Protein AF-A0A1D2XAW2-F1 (afdb_monomer_lite)

Foldseek 3Di:
DDPVVVVLVVVQCVVQPQAWSPPSDGHDAVDKWKKWWAAFPVRDITIHTPPCPVRHPGTDDIAIDYDDDPVCRVVVRCVRPCCCVHPVVPPDD

Radius of gyration: 13.43 Å; chains: 1; bounding box: 36×27×30 Å

pLDDT: mean 84.93, std 11.32, range [33.91, 94.62]

Structure (mmCIF, N/CA/C/O backbone):
data_AF-A0A1D2XAW2-F1
#
_entry.id   AF-A0A1D2XAW2-F1
#
loop_
_atom_site.group_PDB
_atom_site.id
_atom_site.type_symbol
_atom_site.label_atom_id
_atom_site.label_alt_id
_atom_site.label_comp_id
_atom_site.label_asym_id
_atom_site.label_entity_id
_atom_site.label_seq_id
_atom_site.pdbx_PDB_ins_code
_atom_site.Cartn_x
_atom_site.Cartn_y
_atom_site.Cartn_z
_atom_site.occupancy
_atom_site.B_iso_or_equiv
_atom_site.auth_seq_id
_atom_site.auth_comp_id
_atom_site.auth_asym_id
_atom_site.auth_atom_id
_atom_site.pdbx_PDB_model_num
ATOM 1 N N . MET A 1 1 ? -6.226 14.346 -0.294 1.00 61.22 1 MET A N 1
ATOM 2 C CA . MET A 1 1 ? -6.034 13.277 0.718 1.00 61.22 1 MET A CA 1
ATOM 3 C C . MET A 1 1 ? -5.952 13.916 2.106 1.00 61.22 1 MET A C 1
ATOM 5 O O . MET A 1 1 ? -5.303 14.948 2.226 1.00 61.22 1 MET A O 1
ATOM 9 N N . ASP A 1 2 ? -6.625 13.374 3.128 1.00 83.12 2 ASP A N 1
ATOM 10 C CA . ASP A 1 2 ? -6.608 13.917 4.505 1.00 83.12 2 ASP A CA 1
ATOM 11 C C . ASP A 1 2 ? -5.170 13.944 5.078 1.00 83.12 2 ASP A C 1
ATOM 13 O O . ASP A 1 2 ? -4.430 12.964 4.962 1.00 83.12 2 ASP A O 1
ATOM 17 N N . ARG A 1 3 ? -4.765 15.049 5.727 1.00 83.88 3 ARG A N 1
ATOM 18 C CA . ARG A 1 3 ? -3.445 15.197 6.378 1.00 83.88 3 ARG A CA 1
ATOM 19 C C . ARG A 1 3 ? -3.173 14.109 7.426 1.00 83.88 3 ARG A C 1
ATOM 21 O O . ARG A 1 3 ? -2.017 13.734 7.632 1.00 83.88 3 ARG A O 1
ATOM 28 N N . ARG A 1 4 ? -4.208 13.601 8.105 1.00 86.50 4 ARG A N 1
ATOM 29 C CA . ARG A 1 4 ? -4.086 12.476 9.049 1.00 86.50 4 ARG A CA 1
ATOM 30 C C . ARG A 1 4 ? -3.731 11.186 8.317 1.00 86.50 4 ARG A C 1
ATOM 32 O O . ARG A 1 4 ? -2.778 10.520 8.708 1.00 86.50 4 ARG A O 1
ATOM 39 N N . LEU A 1 5 ? -4.415 10.904 7.208 1.00 85.88 5 LEU A N 1
ATOM 40 C CA . LEU A 1 5 ? -4.157 9.727 6.380 1.00 85.88 5 LEU A CA 1
ATOM 41 C C . LEU A 1 5 ? -2.735 9.740 5.805 1.00 85.88 5 LEU A C 1
ATOM 43 O O . LEU A 1 5 ? -2.041 8.733 5.888 1.00 85.88 5 LEU A O 1
ATOM 47 N N . GLN A 1 6 ? -2.258 10.886 5.309 1.00 87.25 6 GLN A N 1
ATOM 48 C CA . GLN A 1 6 ? -0.876 11.022 4.829 1.00 87.25 6 GLN A CA 1
ATOM 49 C C . GLN A 1 6 ? 0.158 10.727 5.927 1.00 87.25 6 GLN A C 1
ATOM 51 O O . GLN A 1 6 ? 1.164 10.057 5.687 1.00 87.25 6 GLN A O 1
ATOM 56 N N . ARG A 1 7 ? -0.089 11.198 7.156 1.00 91.50 7 ARG A N 1
ATOM 57 C CA . ARG A 1 7 ? 0.787 10.937 8.306 1.00 91.50 7 ARG A CA 1
ATOM 58 C C . ARG A 1 7 ? 0.804 9.457 8.682 1.00 91.50 7 ARG A C 1
ATOM 60 O O . ARG A 1 7 ? 1.877 8.910 8.940 1.00 91.50 7 ARG A O 1
ATOM 67 N N . ASP A 1 8 ? -0.365 8.830 8.739 1.00 90.44 8 ASP A N 1
ATOM 68 C CA . ASP A 1 8 ? -0.492 7.420 9.103 1.00 90.44 8 ASP A CA 1
ATOM 69 C C . ASP A 1 8 ? 0.111 6.517 8.029 1.00 90.44 8 ASP A C 1
ATOM 71 O O . ASP A 1 8 ? 0.832 5.578 8.364 1.00 90.44 8 ASP A O 1
ATOM 75 N N . LEU A 1 9 ? -0.067 6.869 6.754 1.00 89.56 9 LEU A N 1
ATOM 76 C CA . LEU A 1 9 ? 0.579 6.195 5.637 1.00 89.56 9 LEU A CA 1
ATOM 77 C C . LEU A 1 9 ? 2.104 6.303 5.728 1.00 89.56 9 LEU A C 1
ATOM 79 O O . LEU A 1 9 ? 2.791 5.288 5.665 1.00 89.56 9 LEU A O 1
ATOM 83 N N . LYS A 1 10 ? 2.648 7.501 5.979 1.00 90.06 10 LYS A N 1
ATOM 84 C CA . LYS A 1 10 ? 4.099 7.686 6.143 1.00 90.06 10 LYS A CA 1
ATOM 85 C C . LYS A 1 10 ? 4.663 6.816 7.271 1.00 90.06 10 LYS A C 1
ATOM 87 O O . LYS A 1 10 ? 5.699 6.180 7.094 1.00 90.06 10 LYS A O 1
ATOM 92 N N . LYS A 1 11 ? 3.967 6.740 8.412 1.00 92.56 11 LYS A N 1
ATOM 93 C CA . LYS A 1 11 ? 4.345 5.862 9.536 1.00 92.56 11 LYS A CA 1
ATOM 94 C C . LYS A 1 11 ? 4.224 4.379 9.190 1.00 92.56 11 LYS A C 1
ATOM 96 O O . LYS A 1 11 ? 5.015 3.566 9.664 1.00 92.56 11 LYS A O 1
ATOM 101 N N . LEU A 1 12 ? 3.204 4.010 8.422 1.00 91.12 12 LEU A N 1
ATOM 102 C CA . LEU A 1 12 ? 2.980 2.636 7.996 1.00 91.12 12 LEU A CA 1
ATOM 103 C C . LEU A 1 12 ? 4.100 2.175 7.064 1.00 91.12 12 LEU A C 1
ATOM 105 O O . LEU A 1 12 ? 4.694 1.126 7.310 1.00 91.12 12 LEU A O 1
ATOM 109 N N . MET A 1 13 ? 4.426 2.985 6.057 1.00 86.94 13 MET A N 1
ATOM 110 C CA . MET A 1 13 ? 5.496 2.703 5.105 1.00 86.94 13 MET A CA 1
ATOM 111 C C . MET A 1 13 ? 6.863 2.696 5.788 1.00 86.94 13 MET A C 1
ATOM 113 O O . MET A 1 13 ? 7.635 1.771 5.572 1.00 86.94 13 MET A O 1
ATOM 117 N N . SER A 1 14 ? 7.137 3.627 6.711 1.00 90.06 14 SER A N 1
ATOM 118 C CA . SER A 1 14 ? 8.412 3.632 7.439 1.00 90.06 14 SER A CA 1
ATOM 119 C C . SER A 1 14 ? 8.627 2.374 8.292 1.00 90.06 14 SER A C 1
ATOM 121 O O . SER A 1 14 ? 9.762 1.958 8.484 1.00 90.06 14 SER A O 1
ATOM 123 N N . LYS A 1 15 ? 7.555 1.754 8.808 1.00 91.06 15 LYS A N 1
ATOM 124 C CA . LYS A 1 15 ? 7.617 0.505 9.597 1.00 91.06 15 LYS A CA 1
ATOM 125 C C . LYS A 1 15 ? 7.654 -0.768 8.742 1.00 91.06 15 LYS A C 1
ATOM 127 O O . LYS A 1 15 ? 7.948 -1.853 9.256 1.00 91.06 15 LYS A O 1
ATOM 132 N N . ASN A 1 16 ? 7.285 -0.663 7.468 1.00 89.38 16 ASN A N 1
ATOM 133 C CA . ASN A 1 16 ? 7.127 -1.789 6.549 1.00 89.38 16 ASN A CA 1
ATOM 134 C C . ASN A 1 16 ? 7.795 -1.481 5.203 1.00 89.38 16 ASN A C 1
ATOM 136 O O . ASN A 1 16 ? 7.215 -1.720 4.149 1.00 89.38 16 ASN A O 1
ATOM 140 N N . GLN A 1 17 ? 9.007 -0.928 5.251 1.00 86.75 17 GLN A N 1
ATOM 141 C CA . GLN A 1 17 ? 9.797 -0.674 4.050 1.00 86.75 17 GLN A CA 1
ATOM 142 C C . GLN A 1 17 ? 10.051 -2.000 3.328 1.00 86.75 17 GLN A C 1
ATOM 144 O O . GLN A 1 17 ? 10.464 -2.971 3.962 1.00 86.75 17 GLN A O 1
ATOM 149 N N . GLY A 1 18 ? 9.726 -2.048 2.034 1.00 84.69 18 GLY A N 1
ATOM 150 C CA . GLY A 1 18 ? 9.944 -3.223 1.188 1.00 84.69 18 GLY A CA 1
ATOM 151 C C . GLY A 1 18 ? 9.179 -4.482 1.606 1.00 84.69 18 GLY A C 1
ATOM 152 O O . GLY A 1 18 ? 9.597 -5.572 1.239 1.00 84.69 18 GLY A O 1
ATOM 153 N N . ARG A 1 19 ? 8.100 -4.388 2.402 1.00 90.00 19 ARG A N 1
ATOM 154 C CA . ARG A 1 19 ? 7.348 -5.574 2.851 1.00 90.00 19 ARG A CA 1
ATOM 155 C C . ARG A 1 19 ? 5.872 -5.314 3.110 1.00 90.00 19 ARG A C 1
ATOM 157 O O . ARG A 1 19 ? 5.461 -4.207 3.455 1.00 90.00 19 ARG A O 1
ATOM 164 N N . CYS A 1 20 ? 5.074 -6.375 3.054 1.00 91.62 20 CYS A N 1
ATOM 165 C CA . CYS A 1 20 ? 3.646 -6.298 3.336 1.00 91.62 20 CYS A CA 1
ATOM 166 C C . CYS A 1 20 ? 3.386 -5.956 4.809 1.00 91.62 20 CYS A C 1
ATOM 168 O O . CYS A 1 20 ? 3.931 -6.583 5.717 1.00 91.62 20 CYS A O 1
ATOM 170 N N . SER A 1 21 ? 2.478 -5.021 5.089 1.00 93.81 21 SER A N 1
ATOM 171 C CA . SER A 1 21 ? 2.116 -4.677 6.466 1.00 93.81 21 SER A CA 1
ATOM 172 C C . SER A 1 21 ? 1.289 -5.756 7.175 1.00 93.81 21 SER A C 1
ATOM 174 O O . SER A 1 21 ? 1.220 -5.728 8.405 1.00 93.81 21 SER A O 1
ATOM 176 N N . ILE A 1 22 ? 0.710 -6.706 6.434 1.00 92.75 22 ILE A N 1
ATOM 177 C CA . ILE A 1 22 ? -0.137 -7.781 6.961 1.00 92.75 22 ILE A CA 1
ATOM 178 C C . ILE A 1 22 ? 0.696 -9.030 7.270 1.00 92.75 22 ILE A C 1
ATOM 180 O O . ILE A 1 22 ? 0.823 -9.390 8.436 1.00 92.75 22 ILE A O 1
ATOM 184 N N . CYS A 1 23 ? 1.274 -9.682 6.254 1.00 93.06 23 CYS A N 1
ATOM 185 C CA . CYS A 1 23 ? 2.038 -10.924 6.439 1.00 93.06 23 CYS A CA 1
ATOM 186 C C . CYS A 1 23 ? 3.531 -10.710 6.718 1.00 93.06 23 CYS A C 1
ATOM 188 O O . CYS A 1 23 ? 4.209 -11.662 7.075 1.00 93.06 23 CYS A O 1
ATOM 190 N N . LYS A 1 24 ? 4.041 -9.480 6.576 1.00 91.69 24 LYS A N 1
ATOM 191 C CA . LYS A 1 24 ? 5.458 -9.115 6.767 1.00 91.69 24 LYS A CA 1
ATOM 192 C C . LYS A 1 24 ? 6.445 -9.718 5.766 1.00 91.69 24 LYS A C 1
ATOM 194 O O . LYS A 1 24 ? 7.634 -9.444 5.898 1.00 91.69 24 LYS A O 1
ATOM 199 N N . ASN A 1 25 ? 5.973 -10.429 4.742 1.00 89.94 25 ASN A N 1
ATOM 200 C CA . ASN A 1 25 ? 6.822 -10.891 3.645 1.00 89.94 25 ASN A CA 1
ATOM 201 C C . ASN A 1 25 ? 7.386 -9.706 2.862 1.00 89.94 25 ASN A C 1
ATOM 203 O O . ASN A 1 25 ? 6.660 -8.743 2.584 1.00 89.94 25 ASN A O 1
ATOM 207 N N . HIS A 1 26 ? 8.663 -9.809 2.505 1.00 88.25 26 HIS A N 1
ATOM 208 C CA . HIS A 1 26 ? 9.338 -8.842 1.655 1.00 88.25 26 HIS A CA 1
ATOM 209 C C . HIS A 1 26 ? 8.758 -8.858 0.242 1.00 88.25 26 HIS A C 1
ATOM 211 O O . HIS A 1 26 ? 8.257 -9.878 -0.239 1.00 88.25 26 HIS A O 1
ATOM 217 N N . TYR A 1 27 ? 8.773 -7.692 -0.390 1.00 84.50 27 TYR A N 1
ATOM 218 C CA . TYR A 1 27 ? 8.491 -7.566 -1.808 1.00 84.50 27 TYR A CA 1
ATOM 219 C C . TYR A 1 27 ? 9.666 -8.136 -2.585 1.00 84.50 27 TYR A C 1
ATOM 221 O O . TYR A 1 27 ? 10.797 -8.106 -2.109 1.00 84.50 27 TYR A O 1
ATOM 229 N N . ASN A 1 28 ? 9.376 -8.701 -3.752 1.00 78.69 28 ASN A N 1
ATOM 230 C CA . ASN A 1 28 ? 10.434 -9.150 -4.634 1.00 78.69 28 ASN A CA 1
ATOM 231 C C . ASN A 1 28 ? 11.201 -7.914 -5.122 1.00 78.69 28 ASN A C 1
ATOM 233 O O . ASN A 1 28 ? 10.605 -7.054 -5.762 1.00 78.69 28 ASN A O 1
ATOM 237 N N . GLU A 1 29 ? 12.479 -7.811 -4.767 1.00 71.19 29 GLU A N 1
ATOM 238 C CA . GLU A 1 29 ? 13.337 -6.681 -5.144 1.00 71.19 29 GLU A CA 1
ATOM 239 C C . GLU A 1 29 ? 13.798 -6.779 -6.608 1.00 71.19 29 GLU A C 1
ATOM 241 O O . GLU A 1 29 ? 14.151 -5.765 -7.205 1.00 71.19 29 GLU A O 1
ATOM 246 N N . ASP A 1 30 ? 13.712 -7.972 -7.208 1.00 75.06 30 ASP A N 1
ATOM 247 C CA . ASP A 1 30 ? 14.157 -8.254 -8.577 1.00 75.06 30 ASP A CA 1
ATOM 248 C C . ASP A 1 30 ? 13.084 -7.962 -9.643 1.00 75.06 30 ASP A C 1
ATOM 250 O O . ASP A 1 30 ? 13.327 -8.127 -10.838 1.00 75.06 30 ASP A O 1
ATOM 254 N N . ALA A 1 31 ? 11.875 -7.561 -9.237 1.00 76.12 31 ALA A N 1
ATOM 255 C CA . ALA A 1 31 ? 10.756 -7.332 -10.146 1.00 76.12 31 ALA A CA 1
ATOM 256 C C . ALA A 1 31 ? 9.928 -6.109 -9.745 1.00 76.12 31 ALA A C 1
ATOM 258 O O . ALA A 1 31 ? 9.883 -5.708 -8.584 1.00 76.12 31 ALA A O 1
ATOM 259 N N . LEU A 1 32 ? 9.205 -5.548 -10.715 1.00 83.94 32 LEU A N 1
ATOM 260 C CA . LEU A 1 32 ? 8.157 -4.577 -10.435 1.00 83.94 32 LEU A CA 1
ATOM 261 C C . LEU A 1 32 ? 7.020 -5.256 -9.660 1.00 83.94 32 LEU A C 1
ATOM 263 O O . LEU A 1 32 ? 6.419 -6.224 -10.127 1.00 83.94 32 LEU A O 1
ATOM 267 N N . VAL A 1 33 ? 6.694 -4.729 -8.483 1.00 87.56 33 VAL A N 1
ATOM 268 C CA . VAL A 1 33 ? 5.640 -5.263 -7.619 1.00 87.56 33 VAL A CA 1
ATOM 269 C C . VAL A 1 33 ? 4.536 -4.235 -7.433 1.00 87.56 33 VAL A C 1
ATOM 271 O O . VAL A 1 33 ? 4.731 -3.210 -6.783 1.00 87.56 33 VAL A O 1
ATOM 274 N N . TYR A 1 34 ? 3.337 -4.547 -7.919 1.00 89.56 34 TYR A N 1
ATOM 275 C CA . TYR A 1 34 ? 2.140 -3.755 -7.646 1.00 89.56 34 TYR A CA 1
ATOM 276 C C . TYR A 1 34 ? 1.763 -3.788 -6.164 1.00 89.56 34 TYR A C 1
ATOM 278 O O . TYR A 1 34 ? 1.679 -4.853 -5.540 1.00 89.56 34 TYR A O 1
ATOM 286 N N . THR A 1 35 ? 1.519 -2.607 -5.605 1.00 89.94 35 THR A N 1
ATOM 287 C CA . THR A 1 35 ? 1.169 -2.398 -4.201 1.00 89.94 35 THR A CA 1
ATOM 288 C C . THR A 1 35 ? -0.158 -1.660 -4.083 1.00 89.94 35 THR A C 1
ATOM 290 O O . THR A 1 35 ? -0.479 -0.787 -4.882 1.00 89.94 35 THR A O 1
ATOM 293 N N . CYS A 1 36 ? -0.907 -1.945 -3.029 1.00 91.38 36 CYS A N 1
ATOM 294 C CA . CYS A 1 36 ? -2.125 -1.225 -2.705 1.00 91.38 36 CYS A CA 1
ATOM 295 C C . CYS A 1 36 ? -2.155 -0.825 -1.230 1.00 91.38 36 CYS A C 1
ATOM 297 O O . CYS A 1 36 ? -1.604 -1.491 -0.344 1.00 91.38 36 CYS A O 1
ATOM 299 N N . VAL A 1 37 ? -2.809 0.303 -0.979 1.00 92.19 37 VAL A N 1
ATOM 300 C CA . VAL A 1 37 ? -3.090 0.843 0.347 1.00 92.19 37 VAL A CA 1
ATOM 301 C C . VAL A 1 37 ? -4.590 0.777 0.561 1.00 92.19 37 VAL A C 1
ATOM 303 O O . VAL A 1 37 ? -5.366 1.208 -0.293 1.0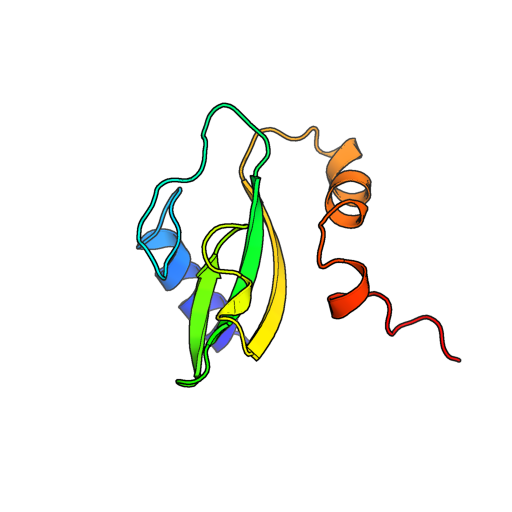0 92.19 37 VAL A O 1
ATOM 306 N N . GLY A 1 38 ? -5.011 0.288 1.720 1.00 92.62 38 GLY A N 1
ATOM 307 C CA . GLY A 1 38 ? -6.427 0.204 2.043 1.00 92.62 38 GLY A CA 1
ATOM 308 C C . GLY A 1 38 ? -6.704 -0.069 3.508 1.00 92.62 38 GLY A C 1
ATOM 309 O O . GLY A 1 38 ? -5.790 -0.188 4.325 1.00 92.62 38 GLY A O 1
ATOM 310 N N . TYR A 1 39 ? -7.986 -0.174 3.835 1.00 94.44 39 TYR A N 1
ATOM 311 C CA . TYR A 1 39 ? -8.439 -0.616 5.147 1.00 94.44 39 TYR A CA 1
ATOM 312 C C . TYR A 1 39 ? -8.761 -2.107 5.129 1.00 94.44 39 TYR A C 1
ATOM 314 O O . TYR A 1 39 ? -9.412 -2.596 4.206 1.00 94.44 39 TYR A O 1
ATOM 322 N N . ASP A 1 40 ? -8.336 -2.816 6.173 1.00 94.12 40 ASP A N 1
ATOM 323 C CA . ASP A 1 40 ? -8.808 -4.172 6.455 1.00 94.12 40 ASP A CA 1
ATOM 324 C C . ASP A 1 40 ? -10.180 -4.166 7.157 1.00 94.12 40 ASP A C 1
ATOM 326 O 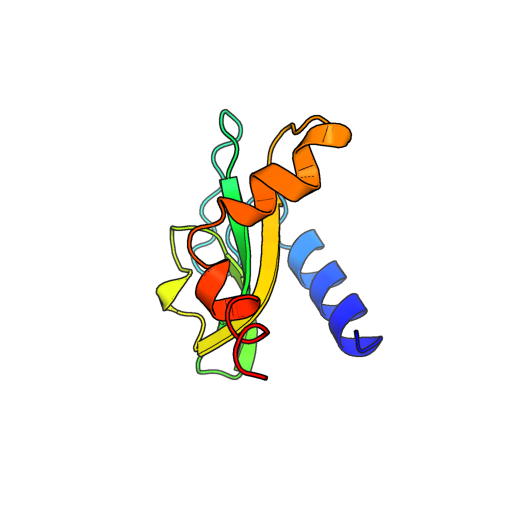O . ASP A 1 40 ? -10.729 -3.118 7.515 1.00 94.12 40 ASP A O 1
ATOM 330 N N . SER A 1 41 ? -10.738 -5.355 7.400 1.00 94.12 41 SER A N 1
ATOM 331 C CA . SER A 1 41 ? -12.018 -5.528 8.104 1.00 94.12 41 SER A CA 1
ATOM 332 C C . SER A 1 41 ? -12.027 -4.979 9.539 1.00 94.12 41 SER A C 1
ATOM 334 O O . SER A 1 41 ? -13.093 -4.741 10.104 1.00 94.12 41 SER A O 1
ATOM 336 N N . ARG A 1 42 ? -10.853 -4.723 10.131 1.00 94.12 42 ARG A N 1
ATOM 337 C CA . ARG A 1 42 ? -10.687 -4.110 11.458 1.00 94.12 42 ARG A CA 1
ATOM 338 C C . ARG A 1 42 ? -10.494 -2.593 11.381 1.00 94.12 42 ARG A C 1
ATOM 340 O O . ARG A 1 42 ? -10.133 -1.983 12.388 1.00 94.12 42 ARG A O 1
ATOM 347 N N . ARG A 1 43 ? -10.717 -1.982 10.210 1.00 90.81 43 ARG A N 1
ATOM 348 C CA . ARG A 1 43 ? -10.489 -0.554 9.925 1.00 90.81 43 ARG A CA 1
ATOM 349 C C . ARG A 1 43 ? -9.044 -0.108 10.167 1.00 90.81 43 ARG A C 1
ATOM 351 O O . ARG A 1 43 ? -8.796 1.072 10.415 1.00 90.81 43 ARG A O 1
ATOM 358 N N . LYS A 1 44 ? -8.074 -1.023 10.098 1.00 92.81 44 LYS A N 1
ATOM 359 C CA . LYS A 1 44 ? -6.654 -0.665 10.173 1.00 92.81 44 LYS A CA 1
ATOM 360 C C . LYS A 1 44 ? -6.133 -0.362 8.780 1.00 92.81 44 LYS A C 1
ATOM 362 O O . LYS A 1 44 ? -6.447 -1.077 7.833 1.00 92.81 44 LYS A O 1
ATOM 367 N N . LEU A 1 45 ? -5.338 0.701 8.671 1.00 93.88 45 LEU A N 1
ATOM 368 C CA . LEU A 1 45 ? -4.645 1.043 7.435 1.00 93.88 45 LEU A CA 1
ATOM 369 C C . LEU A 1 45 ? -3.546 0.008 7.176 1.00 93.88 45 LEU A C 1
ATOM 371 O O . LEU A 1 45 ? -2.729 -0.268 8.058 1.00 93.88 45 LEU A O 1
ATOM 375 N N . GLN A 1 46 ? -3.534 -0.549 5.973 1.00 94.62 46 GLN A N 1
ATOM 376 C CA . GLN A 1 46 ? -2.602 -1.578 5.538 1.00 94.62 46 GLN A CA 1
ATOM 377 C C . GLN A 1 46 ? -1.999 -1.205 4.182 1.00 94.62 46 GLN A C 1
ATOM 379 O O . GLN A 1 46 ? -2.635 -0.541 3.366 1.00 94.62 46 GLN A O 1
ATOM 384 N N . THR A 1 47 ? -0.771 -1.666 3.957 1.00 91.88 47 THR A N 1
ATOM 385 C CA . THR A 1 47 ? -0.062 -1.628 2.681 1.00 91.88 47 THR A CA 1
ATOM 386 C C . THR A 1 47 ? 0.282 -3.067 2.314 1.00 91.88 47 THR A C 1
ATOM 388 O O . THR A 1 47 ? 0.833 -3.824 3.120 1.00 91.88 47 THR A O 1
ATOM 391 N N . THR A 1 48 ? -0.088 -3.491 1.118 1.00 91.69 48 THR A N 1
ATOM 392 C CA . THR A 1 48 ? 0.107 -4.872 0.682 1.00 91.69 48 THR A CA 1
ATOM 393 C C . THR A 1 48 ? 0.341 -4.938 -0.817 1.00 91.69 48 THR A C 1
ATOM 395 O O . THR A 1 48 ? 0.348 -3.924 -1.502 1.00 91.69 48 THR A O 1
ATOM 398 N N . THR A 1 49 ? 0.592 -6.145 -1.292 1.00 85.94 49 THR A N 1
ATOM 399 C CA . THR A 1 49 ? 0.799 -6.520 -2.689 1.00 85.94 49 THR A CA 1
ATOM 400 C C . THR A 1 49 ? -0.106 -7.719 -2.975 1.00 85.94 49 THR A C 1
ATOM 402 O O . THR A 1 49 ? -1.044 -7.983 -2.214 1.00 85.94 49 THR A O 1
ATOM 405 N N . GLN A 1 50 ? 0.189 -8.508 -4.012 1.00 78.06 50 GLN A N 1
ATOM 406 C CA . GLN A 1 50 ? -0.548 -9.740 -4.327 1.00 78.06 50 GLN A CA 1
ATOM 407 C C . GLN A 1 50 ? -0.726 -10.695 -3.128 1.00 78.06 50 GLN A C 1
ATOM 409 O O . GLN A 1 50 ? -1.724 -11.402 -3.047 1.00 78.06 50 GLN A O 1
ATOM 414 N N . CYS A 1 51 ? 0.185 -10.691 -2.150 1.00 85.88 51 CYS A N 1
ATOM 415 C CA . CYS A 1 51 ? 0.148 -11.634 -1.030 1.00 85.88 51 CYS A CA 1
ATOM 416 C C . CYS A 1 51 ? -1.063 -11.493 -0.085 1.00 85.88 51 CYS A C 1
ATOM 418 O O . CYS A 1 51 ? -1.463 -12.479 0.534 1.00 85.88 51 CYS A O 1
ATOM 420 N N . CYS A 1 52 ? -1.617 -10.291 0.102 1.00 91.62 52 CYS A N 1
ATOM 421 C CA . CYS A 1 52 ? -2.693 -10.051 1.075 1.00 91.62 52 CYS A CA 1
ATOM 422 C C . CYS A 1 52 ? -3.716 -8.995 0.617 1.00 91.62 52 CYS A C 1
ATOM 424 O O . CYS A 1 52 ? -4.505 -8.544 1.450 1.00 91.62 52 CYS A O 1
ATOM 426 N N . TYR A 1 53 ? -3.752 -8.617 -0.668 1.00 87.81 53 TYR A N 1
ATOM 427 C CA . TYR A 1 53 ? -4.704 -7.613 -1.173 1.00 87.81 53 TYR A CA 1
ATOM 428 C C . TYR A 1 53 ? -6.169 -7.981 -0.893 1.00 87.81 53 TYR A C 1
ATOM 430 O O . TYR A 1 53 ? -6.941 -7.120 -0.490 1.00 87.81 53 TYR A O 1
ATOM 438 N N . PHE A 1 54 ? -6.525 -9.267 -0.981 1.00 89.62 54 PHE A N 1
ATOM 439 C CA . PHE A 1 54 ? -7.872 -9.783 -0.701 1.00 89.62 54 PHE A CA 1
ATOM 440 C C . PHE A 1 54 ? -8.347 -9.559 0.748 1.00 89.62 54 PHE A C 1
ATOM 442 O O . PHE A 1 54 ? -9.513 -9.774 1.063 1.00 89.62 54 PHE A O 1
ATOM 449 N N . LYS A 1 55 ? -7.450 -9.161 1.661 1.00 91.88 55 LYS A N 1
ATOM 450 C CA . LYS A 1 55 ? -7.791 -8.811 3.051 1.00 91.88 55 LYS A CA 1
ATOM 451 C C . LYS A 1 55 ? -8.185 -7.342 3.210 1.00 91.88 55 LYS A C 1
ATOM 453 O O . LYS A 1 55 ? -8.628 -6.953 4.294 1.00 91.88 55 LYS A O 1
ATOM 458 N N . LEU A 1 56 ? -7.995 -6.527 2.173 1.00 91.81 56 LEU A N 1
ATOM 459 C CA . LEU A 1 56 ? -8.490 -5.160 2.138 1.00 91.81 56 LEU A CA 1
ATOM 460 C C . LEU A 1 56 ? -9.977 -5.185 1.788 1.00 91.81 56 LEU A C 1
ATOM 462 O O . LEU A 1 56 ? -10.379 -5.781 0.799 1.00 91.81 56 LEU A O 1
ATOM 466 N N . VAL A 1 57 ? -10.787 -4.515 2.603 1.00 92.12 57 VAL A N 1
ATOM 467 C CA . VAL A 1 57 ? -12.226 -4.327 2.345 1.00 92.12 57 VAL A CA 1
ATOM 468 C C . VAL A 1 57 ? -12.514 -2.990 1.664 1.00 92.12 57 VAL A C 1
ATOM 470 O O . VAL A 1 57 ? -13.622 -2.751 1.197 1.00 92.12 57 VAL A O 1
ATOM 473 N N . LYS A 1 58 ? -11.528 -2.086 1.653 1.00 90.06 58 LYS A N 1
ATOM 474 C CA . LYS A 1 58 ? -11.593 -0.801 0.959 1.00 90.06 58 LYS A CA 1
ATOM 475 C C . LYS A 1 58 ? -10.205 -0.394 0.489 1.00 90.06 58 LYS A C 1
ATOM 477 O O . LYS A 1 58 ? -9.360 -0.051 1.319 1.00 90.06 58 LYS A O 1
ATOM 482 N N . VAL A 1 59 ? -9.996 -0.387 -0.822 1.00 90.19 59 VAL A N 1
ATOM 483 C CA . VAL A 1 59 ? -8.789 0.159 -1.453 1.00 90.19 59 VAL A CA 1
ATOM 484 C C . VAL A 1 59 ? -8.875 1.690 -1.466 1.00 90.19 59 VAL A C 1
ATOM 486 O O . VAL A 1 59 ? -9.942 2.262 -1.680 1.00 90.19 59 VAL A O 1
ATOM 489 N N . LEU A 1 60 ? -7.765 2.360 -1.157 1.00 90.00 60 LEU A N 1
ATOM 490 C CA . LEU A 1 60 ? -7.650 3.823 -1.138 1.00 90.00 60 LEU A CA 1
ATOM 491 C C . LEU A 1 60 ? -6.689 4.346 -2.201 1.00 90.00 60 LEU A C 1
ATOM 493 O O . LEU A 1 60 ? -6.881 5.450 -2.698 1.00 90.00 60 LEU A O 1
ATOM 497 N N . GLN A 1 61 ? -5.621 3.599 -2.475 1.00 89.25 61 GLN A N 1
ATOM 498 C CA . GLN A 1 61 ? -4.566 4.012 -3.390 1.00 89.25 61 GLN A CA 1
ATOM 499 C C . GLN A 1 61 ? -3.867 2.781 -3.968 1.00 89.25 61 GLN A C 1
ATOM 501 O O . GLN A 1 61 ? -3.620 1.809 -3.249 1.00 89.25 61 GLN A O 1
ATOM 506 N N . LEU A 1 62 ? -3.527 2.860 -5.252 1.00 90.31 62 LEU A N 1
ATOM 507 C CA . LEU A 1 62 ? -2.653 1.917 -5.943 1.00 90.31 62 LEU A CA 1
ATOM 508 C C . LEU A 1 62 ? -1.255 2.519 -6.100 1.00 90.31 62 LEU A C 1
ATOM 510 O O . LEU A 1 62 ? -1.074 3.736 -6.072 1.00 90.31 62 LEU A O 1
ATOM 514 N N . GLY A 1 63 ? -0.263 1.657 -6.254 1.00 88.75 63 GLY A N 1
ATOM 515 C CA . GLY A 1 63 ? 1.115 2.042 -6.513 1.00 88.75 63 GLY A CA 1
ATOM 516 C C . GLY A 1 63 ? 1.955 0.827 -6.866 1.00 88.75 63 GLY A C 1
ATOM 517 O O . GLY A 1 63 ? 1.433 -0.258 -7.115 1.00 88.75 63 GLY A O 1
ATOM 518 N N . PHE A 1 64 ? 3.268 0.981 -6.833 1.00 87.81 64 PHE A N 1
ATOM 519 C CA . PHE A 1 64 ? 4.203 -0.104 -7.100 1.00 87.81 64 PHE A CA 1
ATOM 520 C C . PHE A 1 64 ? 5.532 0.125 -6.382 1.00 87.81 64 PHE A C 1
ATOM 522 O O . PHE A 1 64 ? 5.829 1.219 -5.903 1.00 87.81 64 PHE A O 1
ATOM 529 N N . CYS A 1 65 ? 6.312 -0.943 -6.276 1.00 84.25 65 CYS A N 1
ATOM 530 C CA . CYS A 1 65 ? 7.666 -0.957 -5.751 1.00 84.25 65 CYS A CA 1
ATOM 531 C C . CYS A 1 65 ? 8.570 -1.602 -6.804 1.00 84.25 65 CYS A C 1
ATOM 533 O O . CYS A 1 65 ? 8.247 -2.676 -7.303 1.00 84.25 65 CYS A O 1
ATOM 535 N N . GLY A 1 66 ? 9.655 -0.925 -7.166 1.00 81.69 66 GLY A N 1
ATOM 536 C CA . GLY A 1 66 ? 10.552 -1.331 -8.245 1.00 81.69 66 GLY A CA 1
ATOM 537 C C . GLY A 1 66 ? 11.033 -0.119 -9.035 1.00 81.69 66 GLY A C 1
ATOM 538 O O . GLY A 1 66 ? 10.533 0.994 -8.843 1.00 81.69 66 GLY A O 1
ATOM 539 N N . TYR A 1 67 ? 12.020 -0.328 -9.902 1.00 82.75 67 TYR A N 1
ATOM 540 C CA . TYR A 1 67 ? 12.459 0.710 -10.827 1.00 82.75 67 TYR A CA 1
ATOM 541 C C . TYR A 1 67 ? 11.461 0.833 -11.979 1.00 82.75 67 TYR A C 1
ATOM 543 O O . TYR A 1 67 ? 11.113 -0.158 -12.617 1.00 82.75 67 TYR A O 1
ATOM 551 N N . VAL A 1 68 ? 11.019 2.060 -12.231 1.00 82.12 68 VAL A N 1
ATOM 552 C CA . VAL A 1 68 ? 10.132 2.434 -13.331 1.00 82.12 68 VAL A CA 1
ATOM 553 C C . VAL A 1 68 ? 1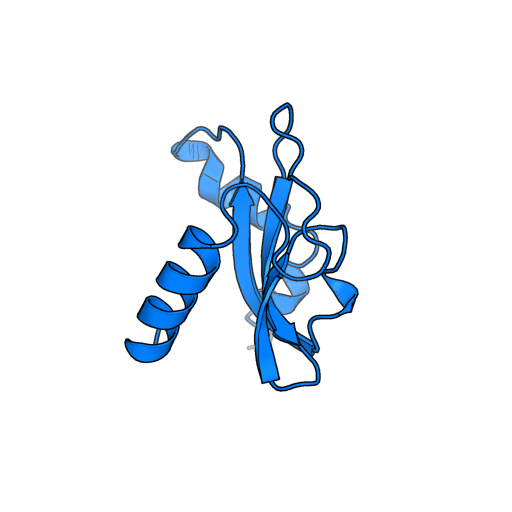0.659 3.734 -13.911 1.00 82.12 68 VAL A C 1
ATOM 555 O O . VAL A 1 68 ? 11.006 4.647 -13.153 1.00 82.12 68 VAL A O 1
ATOM 558 N N . HIS A 1 69 ? 10.726 3.821 -15.238 1.00 83.88 69 HIS A N 1
ATOM 559 C CA . HIS A 1 69 ? 11.058 5.077 -15.890 1.00 83.88 69 HIS A CA 1
ATOM 560 C C . HIS A 1 69 ? 9.943 6.101 -15.608 1.00 83.88 69 HIS A C 1
ATOM 562 O O 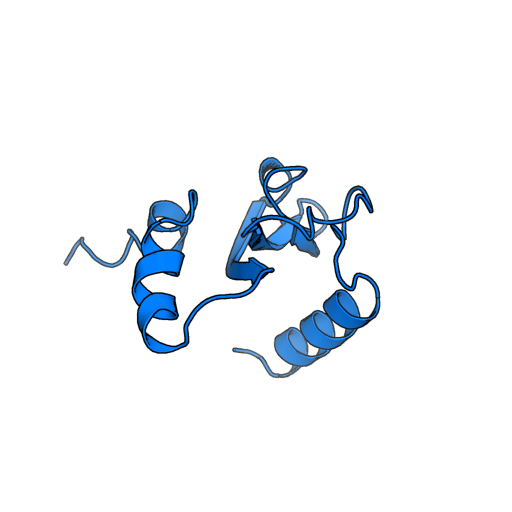. HIS A 1 69 ? 8.770 5.740 -15.693 1.00 83.88 69 HIS A O 1
ATOM 568 N N . PRO A 1 70 ? 10.257 7.363 -15.261 1.00 82.31 70 PRO A N 1
ATOM 569 C CA . PRO A 1 70 ? 9.240 8.360 -14.920 1.00 82.31 70 PRO A CA 1
ATOM 570 C C . PRO A 1 70 ? 8.143 8.522 -15.979 1.00 82.31 70 PRO A C 1
ATOM 572 O O . PRO A 1 70 ? 6.984 8.708 -15.620 1.00 82.31 70 PRO A O 1
ATOM 575 N N . ASP A 1 71 ? 8.509 8.392 -17.253 1.00 88.75 71 ASP A N 1
ATOM 576 C CA . ASP A 1 71 ? 7.584 8.526 -18.384 1.00 88.75 71 ASP A CA 1
ATOM 577 C C . ASP A 1 71 ? 6.600 7.346 -18.505 1.00 88.75 71 ASP A C 1
ATOM 579 O O . ASP A 1 71 ? 5.518 7.512 -19.056 1.00 88.75 71 ASP A O 1
ATOM 583 N N . ASP A 1 72 ? 6.930 6.186 -17.927 1.00 86.44 72 ASP A N 1
ATOM 584 C CA . ASP A 1 72 ? 6.114 4.965 -18.001 1.00 86.44 72 ASP A CA 1
ATOM 585 C C . ASP A 1 72 ? 5.191 4.799 -16.778 1.00 86.44 72 ASP A C 1
ATOM 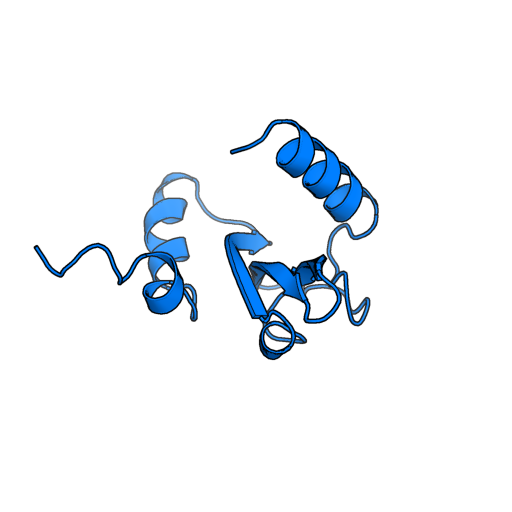587 O O . ASP A 1 72 ? 4.379 3.874 -16.718 1.00 86.44 72 ASP A O 1
ATOM 591 N N . MET A 1 73 ? 5.303 5.676 -15.770 1.00 83.00 73 MET A N 1
ATOM 592 C CA . MET A 1 73 ? 4.579 5.563 -14.492 1.00 83.00 73 MET A CA 1
ATOM 593 C C . MET A 1 73 ? 3.057 5.463 -14.684 1.00 83.00 73 MET A C 1
ATOM 595 O O . MET A 1 73 ? 2.403 4.626 -14.051 1.00 83.00 73 MET A O 1
ATOM 599 N N . ASP A 1 74 ? 2.505 6.310 -15.556 1.00 84.25 74 ASP A N 1
ATOM 600 C CA . ASP A 1 74 ? 1.064 6.410 -15.808 1.00 84.25 74 ASP A CA 1
ATOM 601 C C . ASP A 1 74 ? 0.517 5.221 -16.603 1.00 84.25 74 ASP A C 1
ATOM 603 O O . ASP A 1 74 ? -0.657 4.874 -16.468 1.00 84.25 74 ASP A O 1
ATOM 607 N N . ASP A 1 75 ? 1.347 4.569 -17.411 1.00 86.94 75 ASP A N 1
ATOM 608 C CA . ASP A 1 75 ? 0.941 3.377 -18.150 1.00 86.94 75 ASP A CA 1
ATOM 609 C C . ASP A 1 75 ? 1.063 2.129 -17.277 1.00 86.94 75 ASP A C 1
ATOM 611 O O . ASP A 1 75 ? 0.131 1.328 -17.195 1.00 86.94 75 ASP A O 1
ATOM 615 N N . ILE A 1 76 ? 2.128 2.037 -16.482 1.00 87.62 76 ILE A N 1
ATOM 616 C CA . ILE A 1 76 ? 2.324 0.938 -15.536 1.00 87.62 76 ILE A CA 1
ATOM 617 C C . ILE A 1 76 ? 1.220 0.885 -14.479 1.00 87.62 76 ILE A C 1
ATOM 619 O O . ILE A 1 76 ? 0.799 -0.204 -14.082 1.00 87.62 76 ILE A O 1
ATOM 623 N N . ILE A 1 77 ? 0.718 2.030 -14.002 1.00 87.44 77 ILE A N 1
ATOM 624 C CA . ILE A 1 77 ? -0.371 2.014 -13.019 1.00 87.44 77 ILE A CA 1
ATOM 625 C C . ILE A 1 77 ? -1.683 1.486 -13.619 1.00 87.44 77 ILE A C 1
ATOM 627 O O . ILE A 1 77 ? -2.441 0.838 -12.895 1.00 87.44 77 ILE A O 1
ATOM 631 N N . LYS A 1 78 ? -1.932 1.693 -14.923 1.00 88.19 78 LYS A N 1
ATOM 632 C CA . LYS A 1 78 ? -3.116 1.162 -15.633 1.00 88.19 78 LYS A CA 1
ATOM 633 C C . LYS A 1 78 ? -3.101 -0.362 -15.713 1.00 88.19 78 LYS A C 1
ATOM 635 O O . LYS A 1 78 ? -4.161 -0.984 -15.711 1.00 88.19 78 LYS A O 1
ATOM 640 N N . GLU A 1 79 ? -1.915 -0.960 -15.719 1.00 88.06 79 GLU A N 1
ATOM 641 C CA . GLU A 1 79 ? -1.724 -2.412 -15.678 1.00 88.06 79 GLU A CA 1
ATOM 642 C C . GLU A 1 79 ? -1.935 -3.017 -14.278 1.00 88.06 79 GLU A C 1
ATOM 644 O O . GLU A 1 79 ? -1.983 -4.241 -14.124 1.00 88.06 79 GLU A O 1
ATOM 649 N N . HIS A 1 80 ? -2.103 -2.194 -13.233 1.00 87.56 80 HIS A N 1
ATOM 650 C CA . HIS A 1 80 ? -2.336 -2.706 -11.888 1.00 87.56 80 HIS A CA 1
ATOM 651 C C . HIS A 1 80 ? -3.620 -3.565 -11.864 1.00 87.56 80 HIS A C 1
ATOM 653 O O . HIS A 1 80 ? -4.690 -3.080 -12.232 1.00 87.56 80 HIS A O 1
ATOM 659 N N . PRO A 1 81 ? -3.607 -4.792 -11.300 1.00 84.75 81 PRO A N 1
ATOM 660 C CA . PRO A 1 81 ? -4.770 -5.697 -11.308 1.00 84.75 81 PRO A CA 1
ATOM 661 C C . PRO A 1 81 ? -6.061 -5.166 -10.660 1.00 84.75 81 PRO A C 1
ATOM 663 O O . PRO A 1 81 ? -7.119 -5.766 -10.802 1.00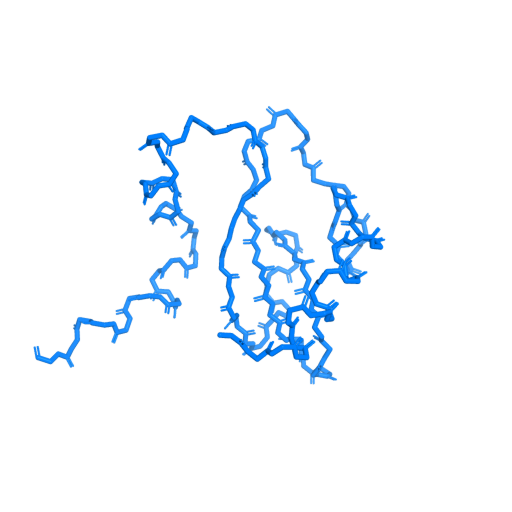 84.75 81 PRO A O 1
ATOM 666 N N . LEU A 1 82 ? -5.971 -4.064 -9.914 1.00 84.75 82 LEU A N 1
ATOM 667 C CA . LEU A 1 82 ? -7.078 -3.429 -9.195 1.00 84.75 82 LEU A CA 1
ATOM 668 C C . LEU A 1 82 ? -7.406 -2.051 -9.781 1.00 84.75 82 LEU A C 1
ATOM 670 O O . LEU A 1 82 ? -8.192 -1.307 -9.199 1.00 84.75 82 LEU A O 1
ATOM 674 N N . TYR A 1 83 ? -6.794 -1.690 -10.914 1.00 86.56 83 TYR A N 1
ATOM 675 C CA . TYR A 1 83 ? -6.961 -0.385 -11.538 1.00 86.56 83 TYR A CA 1
ATOM 676 C C . TYR A 1 83 ? -8.432 -0.103 -11.845 1.00 86.56 83 TYR A C 1
ATOM 678 O O . TYR A 1 83 ? -8.956 0.928 -11.436 1.00 86.56 83 TYR A O 1
ATOM 686 N N . GLN A 1 84 ? -9.132 -1.065 -12.452 1.00 84.88 84 GLN A N 1
ATOM 687 C CA . GLN A 1 84 ? -10.563 -0.944 -12.748 1.00 84.88 84 GLN A CA 1
ATOM 688 C C . GLN A 1 84 ? -11.431 -0.837 -11.485 1.00 84.88 84 GLN A C 1
ATOM 690 O O . GLN A 1 84 ? -12.423 -0.117 -11.478 1.00 84.88 84 GLN A O 1
ATOM 695 N N . GLU A 1 85 ? -11.053 -1.498 -10.390 1.00 80.62 85 GLU A N 1
ATOM 696 C CA . GLU A 1 85 ? -11.812 -1.428 -9.136 1.00 80.62 85 GLU A CA 1
ATOM 697 C C . GLU A 1 85 ? -11.733 -0.033 -8.496 1.00 80.62 85 GLU A C 1
ATOM 699 O O . GLU A 1 85 ? -12.726 0.450 -7.946 1.00 80.62 85 GLU A O 1
ATOM 704 N N . LEU A 1 86 ? -10.568 0.622 -8.579 1.00 82.19 86 LEU A N 1
ATOM 705 C CA . LEU A 1 86 ? -10.351 1.932 -7.964 1.00 82.19 86 LEU A CA 1
ATOM 706 C C . LEU A 1 86 ? -10.698 3.109 -8.891 1.00 82.19 86 LEU A C 1
ATOM 708 O O . LEU A 1 86 ? -11.241 4.100 -8.410 1.00 82.19 86 LEU A O 1
ATOM 712 N N . TYR A 1 87 ? -10.395 3.002 -10.187 1.00 80.75 87 TYR A N 1
ATOM 713 C CA . TYR A 1 87 ? -10.509 4.088 -11.173 1.00 80.75 87 TYR A CA 1
ATOM 714 C C . TYR A 1 87 ? -11.525 3.811 -12.290 1.00 80.75 87 TYR A C 1
ATOM 716 O O . TYR A 1 87 ? -12.013 4.741 -12.920 1.00 80.75 87 TYR A O 1
ATOM 724 N N . GLY A 1 88 ? -11.921 2.556 -12.514 1.00 66.19 88 GLY A N 1
ATOM 725 C CA . GLY A 1 88 ? -12.879 2.180 -13.565 1.00 66.19 88 GLY A CA 1
ATOM 726 C C . GLY A 1 88 ? -14.323 2.637 -13.319 1.00 66.19 88 GLY A C 1
ATOM 727 O O . GLY A 1 88 ? -15.189 2.406 -14.154 1.00 66.19 88 GLY A O 1
ATOM 728 N N . ARG A 1 89 ? -14.605 3.305 -12.193 1.00 56.94 89 ARG A N 1
ATOM 729 C CA . ARG A 1 89 ? -15.923 3.889 -11.886 1.00 56.94 89 ARG A CA 1
ATOM 730 C C . ARG A 1 89 ? -16.140 5.298 -12.450 1.00 56.94 89 ARG A C 1
ATOM 732 O O . ARG A 1 89 ? -17.207 5.855 -12.229 1.00 56.94 89 ARG A O 1
ATOM 739 N N . GLU A 1 90 ? -15.173 5.874 -13.164 1.00 48.00 90 GLU A N 1
ATOM 740 C CA . GLU A 1 90 ? -15.323 7.193 -13.806 1.00 48.00 90 GLU A CA 1
ATOM 741 C C . GLU A 1 90 ? -15.905 7.135 -15.235 1.00 48.00 90 GLU A C 1
ATOM 743 O O . GLU A 1 90 ? -15.992 8.166 -15.894 1.00 48.00 90 GLU A O 1
ATOM 748 N N . VAL A 1 91 ? -16.359 5.969 -15.718 1.00 46.56 91 VAL A N 1
ATOM 749 C CA . VAL A 1 91 ? -16.951 5.811 -17.065 1.00 46.56 91 VAL A CA 1
ATOM 750 C C . VAL A 1 91 ? -18.402 5.315 -16.993 1.00 46.56 91 VAL A C 1
ATOM 752 O O . VAL A 1 91 ? -18.766 4.327 -17.615 1.00 46.56 91 VAL A O 1
ATOM 755 N N . GLU A 1 92 ? -19.239 5.995 -16.214 1.00 37.81 92 GLU A N 1
ATOM 756 C CA . GLU A 1 92 ? -20.703 5.980 -16.379 1.00 37.81 92 GLU A CA 1
ATOM 757 C C . GLU A 1 92 ? -21.245 7.388 -16.082 1.00 37.81 92 GLU A C 1
ATOM 759 O O . GLU A 1 92 ? -21.805 7.650 -15.017 1.00 37.81 92 GLU A O 1
ATOM 764 N N . MET A 1 93 ? -21.031 8.319 -17.016 1.00 33.91 93 MET A N 1
ATOM 765 C CA . MET A 1 93 ? -21.795 9.566 -17.145 1.00 33.91 93 MET A CA 1
ATOM 766 C C . MET A 1 93 ? -22.009 9.895 -18.617 1.00 33.91 93 MET A C 1
ATOM 768 O O . MET A 1 93 ? -21.015 9.841 -19.374 1.00 33.91 93 MET A O 1
#

Sequence (93 aa):
MDRRLQRDLKKLMSKNQGRCSICKNHYNEDALVYTCVGYDSRRKLQTTTQCCYFKLVKVLQLGFCGYVHPDDMDDIIKEHPLYQELYGREVEM

Secondary structure (DSSP, 8-state):
--HHHHHHHHHHHHHSTTB-TTT-PBPPTTS-EEEEEEEETTS-EEEE-TTTGGGEEEEEEEEEES---GGGHHHHHHTSTTHHHHHGGG---